Protein AF-A0A1V4S9P1-F1 (afdb_monomer_lite)

Structure (mmCIF, N/CA/C/O backbone):
data_AF-A0A1V4S9P1-F1
#
_entry.id   AF-A0A1V4S9P1-F1
#
loop_
_atom_site.group_PDB
_atom_site.id
_atom_site.type_symbol
_atom_site.label_atom_id
_atom_site.label_alt_id
_atom_site.label_comp_id
_atom_site.label_asym_id
_atom_site.label_entity_id
_atom_site.label_seq_id
_atom_site.pdbx_PDB_ins_code
_atom_site.Cartn_x
_atom_site.Cartn_y
_atom_site.Cartn_z
_atom_site.occupancy
_atom_site.B_iso_or_equiv
_atom_site.auth_seq_id
_atom_site.auth_comp_id
_atom_site.auth_asym_id
_atom_site.auth_atom_id
_atom_site.pdbx_PDB_model_num
ATOM 1 N N . MET A 1 1 ? -19.721 -12.773 24.497 1.00 71.06 1 MET A N 1
ATOM 2 C CA . MET A 1 1 ? -18.311 -12.417 24.206 1.00 71.06 1 MET A CA 1
ATOM 3 C C . MET A 1 1 ? -18.198 -10.904 24.080 1.00 71.06 1 MET A C 1
ATOM 5 O O . MET A 1 1 ? -19.167 -10.293 23.647 1.00 71.06 1 MET A O 1
ATOM 9 N N . LYS A 1 2 ? -17.077 -10.295 24.489 1.00 84.44 2 LYS A N 1
ATOM 10 C CA . LYS A 1 2 ? -16.834 -8.851 24.311 1.00 84.44 2 LYS A CA 1
ATOM 11 C C . LYS A 1 2 ? -15.933 -8.635 23.084 1.00 84.44 2 LYS A C 1
ATOM 13 O O . LYS A 1 2 ? -14.954 -9.374 22.963 1.00 84.44 2 LYS A O 1
ATOM 18 N N . PRO A 1 3 ? -16.246 -7.684 22.184 1.00 87.81 3 PRO A N 1
ATOM 19 C CA . PRO A 1 3 ? -15.383 -7.376 21.048 1.00 87.81 3 PRO A CA 1
ATOM 20 C C . PRO A 1 3 ? -14.034 -6.830 21.530 1.00 87.81 3 PRO A C 1
ATOM 22 O O . PRO A 1 3 ? -13.948 -6.206 22.588 1.00 87.81 3 PRO A O 1
ATOM 25 N N . GLN A 1 4 ? -12.980 -7.086 20.756 1.00 91.00 4 GLN A N 1
ATOM 26 C CA . GLN A 1 4 ? -11.637 -6.585 21.024 1.00 91.00 4 GLN A CA 1
ATOM 27 C C . GLN A 1 4 ? -11.195 -5.633 19.917 1.00 91.00 4 GLN A C 1
ATOM 29 O O . GLN A 1 4 ? -11.321 -5.956 18.740 1.00 91.00 4 GLN A O 1
ATOM 34 N N . GLU A 1 5 ? -10.596 -4.508 20.297 1.00 92.75 5 GLU A N 1
ATOM 35 C CA . GLU A 1 5 ? -10.038 -3.554 19.340 1.00 92.75 5 GLU A CA 1
ATOM 36 C C . GLU A 1 5 ? -8.597 -3.919 18.960 1.00 92.75 5 GLU A C 1
ATOM 38 O O . GLU A 1 5 ? -7.819 -4.429 19.779 1.00 92.75 5 GLU A O 1
ATOM 43 N N . THR A 1 6 ? -8.248 -3.663 17.699 1.00 92.62 6 THR A N 1
ATOM 44 C CA . THR A 1 6 ? -6.900 -3.858 17.141 1.00 92.62 6 THR A CA 1
ATOM 45 C C . THR A 1 6 ? -6.047 -2.592 17.196 1.00 92.62 6 THR A C 1
ATOM 47 O O . THR A 1 6 ? -4.834 -2.672 17.024 1.00 92.62 6 THR A O 1
ATOM 50 N N . GLY A 1 7 ? -6.674 -1.423 17.372 1.00 93.75 7 GLY A N 1
ATOM 51 C CA . GLY A 1 7 ? -6.078 -0.140 16.996 1.00 93.75 7 GLY A CA 1
ATOM 52 C C . GLY A 1 7 ? -5.896 -0.008 15.476 1.00 93.75 7 GLY A C 1
ATOM 53 O O . GLY A 1 7 ? -6.314 -0.876 14.705 1.00 93.75 7 GLY A O 1
ATOM 54 N N . TYR A 1 8 ? -5.268 1.086 15.034 1.00 94.31 8 TYR A N 1
ATOM 55 C CA . TYR A 1 8 ? -4.920 1.290 13.623 1.00 94.31 8 TYR A CA 1
ATOM 56 C C . TYR A 1 8 ? -3.691 0.461 13.225 1.00 94.31 8 TYR A C 1
ATOM 58 O O . TYR A 1 8 ? -2.696 0.436 13.946 1.00 94.31 8 TYR A O 1
ATOM 66 N N . PHE A 1 9 ? -3.730 -0.152 12.041 1.00 93.94 9 PHE A N 1
ATOM 67 C CA . PHE A 1 9 ? -2.636 -0.948 11.472 1.00 93.94 9 PHE A CA 1
ATOM 68 C C . PHE A 1 9 ? -2.460 -0.663 9.969 1.00 93.94 9 PHE A C 1
ATOM 70 O O . PHE A 1 9 ? -3.261 0.054 9.367 1.00 93.94 9 PHE A O 1
ATOM 77 N N . THR A 1 10 ? -1.381 -1.174 9.362 1.00 92.81 10 THR A N 1
ATOM 78 C CA . THR A 1 10 ? -1.022 -0.926 7.950 1.00 92.81 10 THR A CA 1
ATOM 79 C C . THR A 1 10 ? -1.196 -2.179 7.086 1.00 92.81 10 THR A C 1
ATOM 81 O O . THR A 1 10 ? -1.211 -3.295 7.595 1.00 92.81 10 THR A O 1
ATOM 84 N N . ARG A 1 11 ? -1.278 -2.002 5.758 1.00 90.88 11 ARG A N 1
ATOM 85 C CA . ARG A 1 11 ? -1.393 -3.107 4.779 1.00 90.88 11 ARG A CA 1
ATOM 86 C C . ARG A 1 11 ? -0.151 -3.997 4.690 1.00 90.88 11 ARG A C 1
ATOM 88 O O . ARG A 1 11 ? -0.210 -5.056 4.083 1.00 90.88 11 ARG A O 1
ATOM 95 N N . GLN A 1 12 ? 0.984 -3.531 5.210 1.00 89.75 12 GLN A N 1
ATOM 96 C CA . GLN A 1 12 ? 2.268 -4.228 5.099 1.00 89.75 12 GLN A CA 1
ATOM 97 C C . GLN A 1 12 ? 2.509 -5.212 6.250 1.00 89.75 12 GLN A C 1
ATOM 99 O O . GLN A 1 12 ? 3.428 -6.020 6.164 1.00 89.75 12 GLN A O 1
ATOM 104 N N . GLY A 1 13 ? 1.719 -5.130 7.323 1.00 89.00 13 GLY A N 1
ATOM 105 C CA . GLY A 1 13 ? 1.860 -5.973 8.505 1.00 89.00 13 GLY A CA 1
ATOM 106 C C . GLY A 1 13 ? 0.722 -6.983 8.666 1.00 89.00 13 GLY A C 1
ATOM 107 O O . GLY A 1 13 ? -0.268 -6.929 7.934 1.00 89.00 13 GLY A O 1
ATOM 108 N N . PRO A 1 14 ? 0.844 -7.897 9.643 1.00 89.88 14 PRO A N 1
ATOM 109 C CA . PRO A 1 14 ? -0.252 -8.774 10.031 1.00 89.88 14 PRO A CA 1
ATOM 110 C C . PRO A 1 14 ? -1.416 -7.968 10.616 1.00 89.88 14 PRO A C 1
ATOM 112 O O . PRO A 1 14 ? -1.224 -6.894 11.195 1.00 89.88 14 PRO A O 1
ATOM 115 N N . VAL A 1 15 ? -2.624 -8.526 10.536 1.00 90.75 15 VAL A N 1
ATOM 116 C CA . VAL A 1 15 ? -3.768 -7.995 11.279 1.00 90.75 15 VAL A CA 1
ATOM 117 C C . VAL A 1 15 ? -3.539 -8.285 12.767 1.00 90.75 15 VAL A C 1
ATOM 119 O O . VAL A 1 15 ? -3.355 -9.454 13.128 1.00 90.75 15 VAL A O 1
ATOM 122 N N . PRO A 1 16 ? -3.527 -7.267 13.651 1.00 91.12 16 PRO A N 1
ATOM 123 C CA . PRO A 1 16 ? -3.271 -7.479 15.072 1.00 91.12 16 PRO A CA 1
ATOM 124 C C . PRO A 1 16 ? -4.211 -8.533 15.665 1.00 91.12 16 PRO A C 1
ATOM 126 O O . PRO A 1 16 ? -5.406 -8.523 15.381 1.00 91.12 16 PRO A O 1
ATOM 129 N N . LYS A 1 17 ? -3.669 -9.429 16.501 1.00 87.06 17 LYS A N 1
ATOM 130 C CA . LYS A 1 17 ? -4.377 -10.540 17.177 1.00 87.06 17 LYS A CA 1
ATOM 131 C C . LYS A 1 17 ? -4.892 -11.670 16.274 1.00 87.06 17 LYS A C 1
ATOM 133 O O . LYS A 1 17 ? -5.246 -12.713 16.809 1.00 87.06 17 LYS A O 1
ATOM 138 N N . ILE A 1 18 ? -4.920 -11.487 14.953 1.00 88.81 18 ILE A N 1
ATOM 139 C CA . ILE A 1 18 ? -5.384 -12.509 14.002 1.00 88.81 18 ILE A CA 1
ATOM 140 C C . ILE A 1 18 ? -4.197 -13.131 13.263 1.00 88.81 18 ILE A C 1
ATOM 142 O O . ILE A 1 18 ? -4.100 -14.349 13.190 1.00 88.81 18 ILE A O 1
ATOM 146 N N . GLY A 1 19 ? -3.260 -12.318 12.768 1.00 87.50 19 GLY A N 1
ATOM 147 C CA . GLY A 1 19 ? -2.067 -12.784 12.060 1.00 87.50 19 GLY A CA 1
ATOM 148 C C . GLY A 1 19 ? -2.009 -12.339 10.599 1.00 87.50 19 GLY A C 1
ATOM 149 O O . GLY A 1 19 ? -2.661 -11.372 10.196 1.00 87.50 19 GLY A O 1
ATOM 150 N N . TYR A 1 20 ? -1.162 -13.011 9.818 1.00 86.44 20 TYR A N 1
ATOM 151 C CA . TYR A 1 20 ? -0.913 -12.678 8.418 1.00 86.44 20 TYR A CA 1
ATOM 152 C C . TYR A 1 20 ? -1.699 -13.610 7.494 1.00 86.44 20 TYR A C 1
ATOM 154 O O . TYR A 1 20 ? -1.412 -14.800 7.420 1.00 86.44 20 TYR A O 1
ATOM 162 N N . ASP A 1 21 ? -2.668 -13.050 6.781 1.00 86.75 21 ASP A N 1
ATOM 163 C CA . ASP A 1 21 ? -3.365 -13.706 5.679 1.00 86.75 21 ASP A CA 1
ATOM 164 C C . ASP A 1 21 ? -3.682 -12.642 4.623 1.00 86.75 21 ASP A C 1
ATOM 166 O O . ASP A 1 21 ? -4.240 -11.589 4.941 1.00 86.75 21 ASP A O 1
ATOM 170 N N . GLN A 1 22 ? -3.280 -12.875 3.373 1.00 86.56 22 GLN A N 1
ATOM 171 C CA . GLN A 1 22 ? -3.399 -11.857 2.328 1.00 86.56 22 GLN A CA 1
ATOM 172 C C . GLN A 1 22 ? -4.869 -11.533 2.020 1.00 86.56 22 GLN A C 1
ATOM 174 O O . GLN A 1 22 ? -5.233 -10.361 1.922 1.00 86.56 22 GLN A O 1
ATOM 179 N N . GLY A 1 23 ? -5.731 -12.551 1.932 1.00 88.50 23 GLY A N 1
ATOM 180 C CA . GLY A 1 23 ? -7.155 -12.367 1.641 1.00 88.50 23 GLY A CA 1
ATOM 181 C C . GLY A 1 23 ? -7.915 -11.677 2.778 1.00 88.50 23 GLY A C 1
ATOM 182 O O . GLY A 1 23 ? -8.924 -10.999 2.546 1.00 88.50 23 GLY A O 1
ATOM 183 N N . LEU A 1 24 ? -7.441 -11.832 4.009 1.00 89.50 24 LEU A N 1
ATOM 184 C CA . LEU A 1 24 ? -7.895 -11.117 5.187 1.00 89.50 24 LEU A CA 1
ATOM 185 C C . LEU A 1 24 ? -7.455 -9.658 5.133 1.00 89.50 24 LEU A C 1
ATOM 187 O O . LEU A 1 24 ? -8.317 -8.786 5.210 1.00 89.50 24 LEU A O 1
ATOM 191 N N . ILE A 1 25 ? -6.152 -9.395 4.966 1.00 91.56 25 ILE A N 1
ATOM 192 C CA . ILE A 1 25 ? -5.591 -8.036 4.885 1.00 91.56 25 ILE A CA 1
ATOM 193 C C . ILE A 1 25 ? -6.318 -7.241 3.798 1.00 91.56 25 ILE A C 1
ATOM 195 O O . ILE A 1 25 ? -6.782 -6.129 4.045 1.00 91.56 25 ILE A O 1
ATOM 199 N N . GLU A 1 26 ? -6.476 -7.815 2.608 1.00 90.62 26 G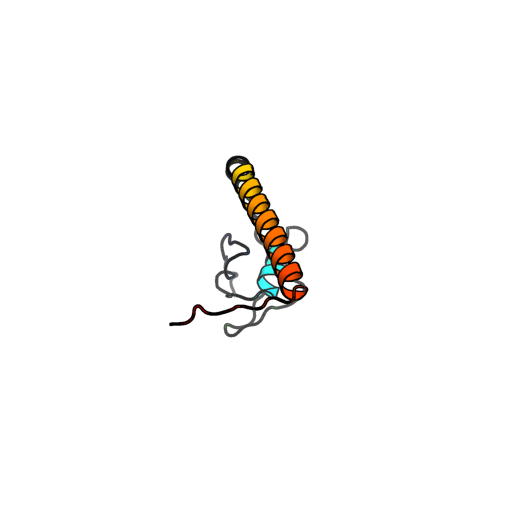LU A N 1
ATOM 200 C CA . GLU A 1 26 ? -7.202 -7.167 1.520 1.00 90.62 26 GLU A CA 1
ATOM 201 C C . GLU A 1 26 ? -8.635 -6.834 1.931 1.00 90.62 26 GLU A C 1
ATOM 203 O O . GLU A 1 26 ? -9.077 -5.699 1.761 1.00 90.62 26 GLU A O 1
ATOM 208 N N . THR A 1 27 ? -9.354 -7.780 2.528 1.00 91.88 27 THR A N 1
ATOM 209 C CA . THR A 1 27 ? -10.766 -7.581 2.865 1.00 91.88 27 THR A CA 1
ATOM 210 C C . THR A 1 27 ? -10.966 -6.567 3.979 1.00 91.88 27 THR A C 1
ATOM 212 O O . THR A 1 27 ? -11.814 -5.690 3.830 1.00 91.88 27 THR A O 1
ATOM 215 N N . VAL A 1 28 ? -10.167 -6.601 5.051 1.00 92.94 28 VAL A N 1
ATOM 216 C CA . VAL A 1 28 ? -10.282 -5.611 6.137 1.00 92.94 28 VAL A CA 1
ATOM 217 C C . VAL A 1 28 ? -9.992 -4.194 5.645 1.00 92.94 28 VAL A C 1
ATOM 219 O O . VAL A 1 28 ? -10.646 -3.252 6.085 1.00 92.94 28 VAL A O 1
ATOM 222 N N . PHE A 1 29 ? -9.082 -4.034 4.677 1.00 92.75 29 PHE A N 1
ATOM 223 C CA . PHE A 1 29 ? -8.794 -2.740 4.053 1.00 92.75 29 PHE A CA 1
ATOM 224 C C . PHE A 1 29 ? -9.814 -2.301 2.991 1.00 92.75 29 PHE A C 1
ATOM 226 O O . PHE A 1 29 ? -9.744 -1.152 2.548 1.00 92.75 29 PHE A O 1
ATOM 233 N N . HIS A 1 30 ? -10.745 -3.173 2.593 1.00 93.06 30 HIS A N 1
ATOM 234 C CA . HIS A 1 30 ? -11.917 -2.816 1.785 1.00 93.06 30 HIS A CA 1
ATOM 235 C C . HIS A 1 30 ? -13.133 -2.427 2.635 1.00 93.06 30 HIS A C 1
ATOM 237 O O . HIS A 1 30 ? -14.074 -1.837 2.096 1.00 93.06 30 HIS A O 1
ATOM 243 N N . LEU A 1 31 ? -13.129 -2.734 3.938 1.00 94.88 31 LEU A N 1
ATOM 244 C CA . LEU A 1 31 ? -14.196 -2.315 4.840 1.00 94.88 31 LEU A CA 1
ATOM 245 C C . LEU A 1 31 ? -14.194 -0.795 5.031 1.00 94.88 31 LEU A C 1
ATOM 247 O O . LEU A 1 31 ? -13.158 -0.128 4.984 1.00 94.88 31 LEU A O 1
ATOM 251 N N . ARG A 1 32 ? -15.388 -0.248 5.239 1.00 95.12 32 ARG A N 1
ATOM 252 C CA . ARG A 1 32 ? -15.649 1.193 5.322 1.00 95.12 32 ARG A CA 1
ATOM 253 C C . ARG A 1 32 ? -17.001 1.446 5.981 1.00 95.12 32 ARG A C 1
ATOM 255 O O . ARG A 1 32 ? -17.742 0.511 6.261 1.00 95.12 32 ARG A O 1
ATOM 262 N N . LYS A 1 33 ? -17.348 2.713 6.209 1.00 94.50 33 LYS A N 1
ATOM 263 C CA . LYS A 1 33 ? -18.579 3.104 6.918 1.00 94.50 33 LYS A CA 1
ATOM 264 C C . LYS A 1 33 ? -19.866 2.500 6.322 1.00 94.50 33 LYS A C 1
ATOM 266 O O . LYS A 1 33 ? -20.780 2.189 7.073 1.00 94.50 33 LYS A O 1
ATOM 271 N N . ASP A 1 34 ? -19.934 2.325 5.004 1.00 95.44 34 ASP A N 1
ATOM 272 C CA . ASP A 1 34 ? -21.058 1.711 4.274 1.00 95.44 34 ASP A CA 1
ATOM 273 C C . ASP A 1 34 ? -20.937 0.183 4.107 1.00 95.44 34 ASP A C 1
ATOM 275 O O . ASP A 1 34 ? -21.893 -0.466 3.694 1.00 95.44 34 ASP A O 1
ATOM 279 N N . LYS A 1 35 ? -19.789 -0.411 4.458 1.00 95.06 35 LYS A N 1
ATOM 280 C CA . LYS A 1 35 ? -19.554 -1.863 4.464 1.00 95.06 35 LYS A CA 1
ATOM 281 C C . LYS A 1 35 ? -18.700 -2.242 5.672 1.00 95.06 35 LYS A C 1
ATOM 283 O O . LYS A 1 35 ? -17.480 -2.383 5.573 1.00 95.06 35 LYS A O 1
ATOM 288 N N . VAL A 1 36 ? -19.354 -2.345 6.828 1.00 95.50 36 VAL A N 1
ATOM 289 C CA . VAL A 1 36 ? -18.674 -2.509 8.123 1.00 95.50 36 VAL A CA 1
ATOM 290 C C . VAL A 1 36 ? -18.310 -3.955 8.459 1.00 95.50 36 VAL A C 1
ATOM 292 O O . VAL A 1 36 ? -17.452 -4.162 9.310 1.00 95.50 36 VAL A O 1
ATOM 295 N N . TYR A 1 37 ? -18.914 -4.938 7.789 1.00 95.00 37 TYR A N 1
ATOM 296 C CA . TYR A 1 37 ? -18.613 -6.362 7.955 1.00 95.00 37 TYR A CA 1
ATOM 297 C C . TYR A 1 37 ? -18.130 -6.973 6.631 1.00 95.00 37 TYR A C 1
ATOM 299 O O . TYR A 1 37 ? -18.585 -6.548 5.563 1.00 95.00 37 TYR A O 1
ATOM 307 N N . PRO A 1 38 ? -17.217 -7.956 6.675 1.00 92.75 38 PRO A N 1
ATOM 308 C CA . PRO A 1 38 ? -16.858 -8.755 5.512 1.00 92.75 38 PRO A CA 1
ATOM 309 C C . PRO A 1 38 ? -17.987 -9.729 5.144 1.00 92.75 38 PRO A C 1
ATOM 311 O O . PRO A 1 38 ? -18.751 -10.157 6.004 1.00 92.75 38 PRO A O 1
ATOM 314 N N . ASP A 1 39 ? -18.044 -10.138 3.874 1.00 90.31 39 ASP A N 1
ATOM 315 C CA . ASP A 1 39 ? -19.071 -11.074 3.376 1.00 90.31 39 ASP A CA 1
ATOM 316 C C . ASP A 1 39 ? -18.802 -12.535 3.789 1.00 90.31 39 ASP A C 1
ATOM 318 O O . ASP A 1 39 ? -19.608 -13.425 3.529 1.00 90.31 39 ASP A O 1
ATOM 322 N N . ARG A 1 40 ? -17.644 -12.795 4.409 1.00 88.50 40 ARG A N 1
ATOM 323 C CA . ARG A 1 40 ? -17.202 -14.121 4.845 1.00 88.50 40 ARG A CA 1
ATOM 324 C C . ARG A 1 40 ? -16.573 -14.074 6.231 1.00 88.50 40 ARG A C 1
ATOM 326 O O . ARG A 1 40 ? -15.993 -13.062 6.627 1.00 88.50 40 ARG A O 1
ATOM 333 N N . VAL A 1 41 ? -16.648 -15.204 6.928 1.00 88.00 41 VAL A N 1
ATOM 334 C CA . VAL A 1 41 ? -15.893 -15.460 8.159 1.00 88.00 41 VAL A CA 1
ATOM 335 C C . VAL A 1 41 ? -14.454 -15.817 7.796 1.00 88.00 41 VAL A C 1
ATOM 337 O O . VAL A 1 41 ? -14.201 -16.432 6.760 1.00 88.00 41 VAL A O 1
ATOM 340 N N . TYR A 1 42 ? -13.515 -15.403 8.642 1.00 87.25 42 TYR A N 1
ATOM 341 C CA . TYR A 1 42 ? -12.105 -15.747 8.506 1.00 87.25 42 TYR A CA 1
ATOM 342 C C . TYR A 1 42 ? -11.706 -16.753 9.564 1.00 87.25 42 TYR A C 1
ATOM 344 O O . TYR A 1 42 ? -12.037 -16.573 10.732 1.00 87.25 42 TYR A O 1
ATOM 352 N N . GLU A 1 43 ? -10.956 -17.770 9.163 1.00 87.62 43 GLU A N 1
ATOM 353 C CA . GLU A 1 43 ? -10.485 -18.820 10.056 1.00 87.62 43 GLU A CA 1
ATOM 354 C C . GLU A 1 43 ? -8.987 -19.022 9.876 1.00 87.62 43 GLU A C 1
ATOM 356 O O . GLU A 1 43 ? -8.464 -18.970 8.762 1.00 87.62 43 GLU A O 1
ATOM 361 N N . ASN A 1 44 ? -8.287 -19.240 10.983 1.00 84.06 44 ASN A N 1
ATOM 362 C CA . ASN A 1 44 ? -6.901 -19.683 10.977 1.00 84.06 44 ASN A CA 1
ATOM 363 C C . ASN A 1 44 ? -6.627 -20.584 12.194 1.00 84.06 44 ASN A C 1
ATOM 365 O O . ASN A 1 44 ? -7.548 -20.975 12.908 1.00 84.06 44 ASN A O 1
ATOM 369 N N . GLN A 1 45 ? -5.357 -20.910 12.451 1.00 84.12 45 GLN A N 1
ATOM 370 C CA . GLN A 1 45 ? -4.957 -21.778 13.569 1.00 84.12 45 GLN A CA 1
ATOM 371 C C . GLN A 1 45 ? -5.399 -21.269 14.956 1.00 84.12 45 GLN A C 1
ATOM 373 O O . GLN A 1 45 ? -5.490 -22.058 15.890 1.00 84.12 45 GLN A O 1
ATOM 378 N N . ALA A 1 46 ? -5.679 -19.971 15.102 1.00 80.44 46 ALA A N 1
ATOM 379 C CA . ALA A 1 46 ? -6.165 -19.360 16.336 1.00 80.44 46 ALA A CA 1
ATOM 380 C C . ALA A 1 46 ? -7.705 -19.352 16.458 1.00 80.44 46 ALA A C 1
ATOM 382 O O . ALA A 1 46 ? -8.223 -18.962 17.504 1.00 80.44 46 ALA A O 1
ATOM 383 N N . GLY A 1 47 ? -8.434 -19.797 15.428 1.00 86.88 47 GLY A N 1
ATOM 384 C CA . GLY A 1 47 ? -9.890 -19.951 15.436 1.00 86.88 47 GLY A CA 1
ATOM 385 C C . GLY A 1 47 ? -10.606 -19.144 14.352 1.00 86.88 47 GLY A C 1
ATOM 386 O O . GLY A 1 47 ? -10.005 -18.728 13.362 1.00 86.88 47 GLY A O 1
ATOM 387 N N . ALA A 1 48 ? -11.911 -18.945 14.547 1.00 89.38 48 ALA A N 1
ATOM 388 C CA . ALA A 1 48 ? -12.776 -18.173 13.659 1.00 89.38 48 ALA A CA 1
ATOM 389 C C . ALA A 1 48 ?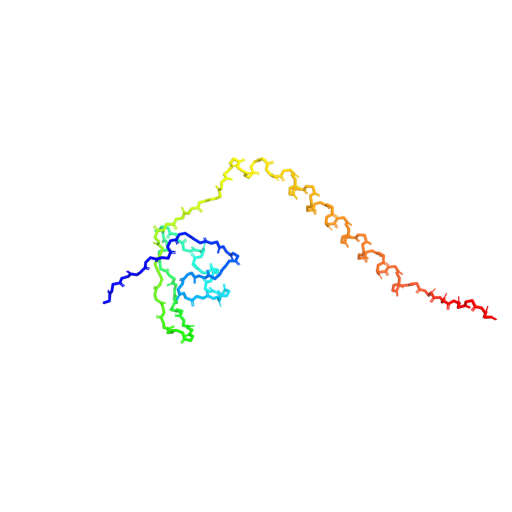 -12.955 -16.730 14.157 1.00 89.38 48 ALA A C 1
ATOM 391 O O . ALA A 1 48 ? -13.141 -16.485 15.351 1.00 89.38 48 ALA A O 1
ATOM 392 N N . PHE A 1 49 ? -12.947 -15.772 13.231 1.00 88.56 49 PHE A N 1
ATOM 393 C CA . PHE A 1 49 ? -12.973 -14.341 13.514 1.00 88.56 49 PHE A CA 1
ATOM 394 C C . PHE A 1 49 ? -14.099 -13.639 12.751 1.00 88.56 49 PHE A C 1
ATOM 396 O O . PHE A 1 49 ? -14.195 -13.720 11.524 1.00 88.56 49 PHE A O 1
ATOM 403 N N . LEU A 1 50 ? -14.905 -12.872 13.490 1.00 89.44 50 LEU A N 1
ATOM 404 C CA . LEU A 1 50 ? -15.806 -11.860 12.943 1.00 89.44 50 LEU A CA 1
ATOM 405 C C . LEU A 1 50 ? -15.137 -10.491 13.083 1.00 89.44 50 LEU A C 1
ATOM 407 O O . LEU A 1 50 ? -14.718 -10.112 14.177 1.00 89.44 50 LEU A O 1
ATOM 411 N N . ILE A 1 51 ? -15.051 -9.742 11.987 1.00 92.12 51 ILE A N 1
ATOM 412 C CA . ILE A 1 51 ? -14.339 -8.463 11.947 1.00 92.12 51 ILE A CA 1
ATOM 413 C C . ILE A 1 51 ? -15.332 -7.353 11.651 1.00 92.12 51 ILE A C 1
ATOM 415 O O . ILE A 1 51 ? -16.158 -7.481 10.750 1.00 92.12 51 ILE A O 1
ATOM 419 N N . ARG A 1 52 ? -15.234 -6.260 12.405 1.00 93.56 52 ARG A N 1
ATOM 420 C CA . ARG A 1 52 ? -16.028 -5.052 12.205 1.00 93.56 52 ARG A CA 1
ATOM 421 C C . ARG A 1 52 ? -15.100 -3.876 11.939 1.00 93.56 52 ARG A C 1
ATOM 423 O O . ARG A 1 52 ? -14.070 -3.729 12.592 1.00 93.56 52 ARG A O 1
ATOM 430 N N . TRP A 1 53 ? -15.466 -3.041 10.980 1.00 95.94 53 TRP A N 1
ATOM 431 C CA . TRP A 1 53 ? -14.797 -1.773 10.742 1.00 95.94 53 TRP A CA 1
ATOM 432 C C . TRP A 1 53 ? -15.124 -0.777 11.855 1.00 95.94 53 TRP A C 1
ATOM 434 O O . TRP A 1 53 ? -16.289 -0.444 12.059 1.00 95.94 53 TRP A O 1
ATOM 444 N N . GLU A 1 54 ? -14.093 -0.284 12.539 1.00 95.06 54 GLU A N 1
ATOM 445 C CA . GLU A 1 54 ? -14.226 0.770 13.557 1.00 95.06 54 GLU A CA 1
ATOM 446 C C . GLU A 1 54 ? -13.843 2.154 13.022 1.00 95.06 54 GLU A C 1
ATOM 448 O O . GLU A 1 54 ? -14.379 3.171 13.454 1.00 95.06 54 GLU A O 1
ATOM 453 N N . GLY A 1 55 ? -12.901 2.220 12.080 1.00 95.12 55 GLY A N 1
ATOM 454 C CA . GLY A 1 55 ? -12.393 3.497 11.607 1.00 95.12 55 GLY A CA 1
ATOM 455 C C . GLY A 1 55 ? -11.303 3.376 10.555 1.00 95.12 55 GLY A C 1
ATOM 456 O O . GLY A 1 55 ? -10.747 2.310 10.296 1.00 95.12 55 GLY A O 1
ATOM 457 N N . TYR A 1 56 ? -10.978 4.518 9.956 1.00 94.31 56 TYR A N 1
ATOM 458 C CA . TYR A 1 56 ? -9.920 4.650 8.965 1.00 94.31 56 TYR A CA 1
ATOM 459 C C . TYR A 1 56 ? -9.009 5.818 9.330 1.00 94.31 56 TYR A C 1
ATOM 461 O O . TYR A 1 56 ? -9.474 6.937 9.543 1.00 94.31 56 TYR A O 1
ATOM 469 N N . LYS A 1 57 ? -7.700 5.559 9.345 1.00 94.69 57 LYS A N 1
ATOM 470 C CA . LYS A 1 57 ? -6.674 6.592 9.453 1.00 94.69 57 LYS A CA 1
ATOM 471 C C . LYS A 1 57 ? -5.941 6.692 8.123 1.00 94.69 57 LYS A C 1
ATOM 473 O O . LYS A 1 57 ? -5.262 5.755 7.709 1.00 94.69 57 LYS A O 1
ATOM 478 N N . GLY A 1 58 ? -6.111 7.830 7.457 1.00 92.62 58 GLY A N 1
ATOM 479 C CA . GLY A 1 58 ? -5.427 8.123 6.205 1.00 92.62 58 GLY A CA 1
ATOM 480 C C . GLY A 1 58 ? -3.925 8.335 6.377 1.00 92.62 58 GLY A C 1
ATOM 481 O O . GLY A 1 58 ? -3.389 8.355 7.486 1.00 92.62 58 GLY A O 1
ATOM 482 N N . ILE A 1 59 ? -3.251 8.517 5.246 1.00 92.44 59 ILE A N 1
ATOM 483 C CA . ILE A 1 59 ? -1.840 8.904 5.223 1.00 92.44 59 ILE A CA 1
ATOM 484 C C . ILE A 1 59 ? -1.645 10.312 5.797 1.00 92.44 59 ILE A C 1
ATOM 486 O O . ILE A 1 59 ? -2.533 11.162 5.714 1.00 92.44 59 ILE A O 1
ATOM 490 N N . ASP A 1 60 ? -0.444 10.576 6.303 1.00 94.81 60 ASP A N 1
ATOM 491 C CA . ASP A 1 60 ? 0.006 11.934 6.594 1.00 94.81 60 ASP A CA 1
ATOM 492 C C . ASP A 1 60 ? 0.261 12.675 5.270 1.00 94.81 60 ASP A C 1
ATOM 494 O O . ASP A 1 60 ? 1.231 12.401 4.557 1.00 94.81 60 ASP A O 1
ATOM 498 N N . GLN A 1 61 ? -0.648 13.589 4.925 1.00 95.62 61 GLN A N 1
ATOM 499 C CA . GLN A 1 61 ? -0.605 14.354 3.676 1.00 95.62 61 GLN A CA 1
ATOM 500 C C . GLN A 1 61 ? 0.609 15.287 3.601 1.00 95.62 61 GLN A C 1
ATOM 502 O O . GLN A 1 61 ? 1.176 15.464 2.524 1.00 95.62 61 GLN A O 1
ATOM 507 N N . GLU A 1 62 ? 1.039 15.863 4.723 1.00 96.88 62 GLU A N 1
ATOM 508 C CA . GLU A 1 62 ? 2.174 16.787 4.757 1.00 96.88 62 GLU A CA 1
ATOM 509 C C . GLU A 1 62 ? 3.493 16.034 4.601 1.00 96.88 62 GLU A C 1
ATOM 511 O O . GLU A 1 62 ? 4.347 16.423 3.797 1.00 96.88 62 GLU A O 1
ATOM 516 N N . LYS A 1 63 ? 3.636 14.894 5.285 1.00 95.75 63 LYS A N 1
ATOM 517 C CA . LYS A 1 63 ? 4.763 13.985 5.057 1.00 95.75 63 LYS A CA 1
ATOM 518 C C . LYS A 1 63 ? 4.780 13.473 3.616 1.00 95.75 63 LYS A C 1
ATOM 520 O O . LYS A 1 63 ? 5.833 13.479 2.980 1.00 95.75 63 LYS A O 1
ATOM 525 N N . PHE A 1 64 ? 3.621 13.092 3.074 1.00 95.19 64 PHE A N 1
ATOM 526 C CA . PHE A 1 64 ? 3.512 12.645 1.687 1.00 95.19 64 PHE A CA 1
ATOM 527 C C . PHE A 1 64 ? 3.991 13.718 0.705 1.00 95.19 64 PHE A C 1
ATOM 529 O O . PHE A 1 64 ? 4.831 13.418 -0.138 1.00 95.19 64 PHE A O 1
ATOM 536 N N . LYS A 1 65 ? 3.533 14.971 0.832 1.00 96.94 65 LYS A N 1
ATOM 537 C CA . LYS A 1 65 ? 3.981 16.081 -0.029 1.00 96.94 65 LYS A CA 1
ATOM 538 C C . LYS A 1 65 ? 5.497 16.279 0.030 1.00 96.94 65 LYS A C 1
ATOM 540 O O . LYS A 1 65 ? 6.120 16.415 -1.020 1.00 96.94 65 LYS A O 1
A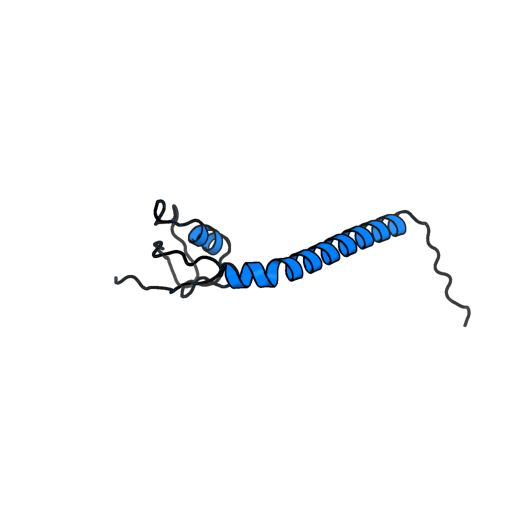TOM 545 N N . LYS A 1 66 ? 6.086 16.244 1.232 1.00 97.19 66 LYS A N 1
ATOM 546 C CA . LYS A 1 66 ? 7.537 16.401 1.443 1.00 97.19 66 LYS A CA 1
ATOM 547 C C . LYS A 1 66 ? 8.354 15.287 0.786 1.00 97.19 66 LYS A C 1
ATOM 549 O O . LYS A 1 66 ? 9.419 15.548 0.234 1.00 97.19 66 LYS A O 1
ATOM 554 N N . GLU A 1 67 ? 7.871 14.048 0.833 1.00 96.94 67 GLU A N 1
ATOM 555 C CA . GLU A 1 67 ? 8.622 12.885 0.343 1.00 96.94 67 GLU A CA 1
ATOM 556 C C . GLU A 1 67 ? 8.278 12.484 -1.105 1.00 96.94 67 GLU A C 1
ATOM 558 O O . GLU A 1 67 ? 9.018 11.714 -1.725 1.00 96.94 67 GLU A O 1
ATOM 563 N N . LYS A 1 68 ? 7.184 13.013 -1.674 1.00 96.38 68 LYS A N 1
ATOM 564 C CA . LYS A 1 68 ? 6.642 12.634 -2.990 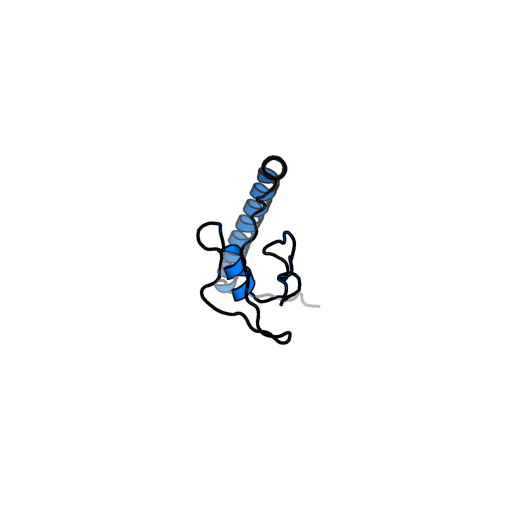1.00 96.38 68 LYS A CA 1
ATOM 565 C C . LYS A 1 68 ? 7.690 12.652 -4.098 1.00 96.38 68 LYS A C 1
ATOM 567 O O . LYS A 1 68 ? 7.832 11.661 -4.814 1.00 96.38 68 LYS A O 1
ATOM 572 N N . GLU A 1 69 ? 8.438 13.746 -4.232 1.00 97.50 69 GLU A N 1
ATOM 573 C CA . GLU A 1 69 ? 9.426 13.884 -5.309 1.00 97.50 69 GLU A CA 1
ATOM 574 C C . GLU A 1 69 ? 10.594 12.908 -5.142 1.00 97.50 69 GLU A C 1
ATOM 576 O O . GLU A 1 69 ? 10.999 12.252 -6.102 1.00 97.50 69 GLU A O 1
ATOM 581 N N . LYS A 1 70 ? 11.069 12.693 -3.910 1.00 97.50 70 LYS A N 1
ATOM 582 C CA . LYS A 1 70 ? 12.103 11.689 -3.621 1.00 97.50 70 LYS A CA 1
ATOM 583 C C . LYS A 1 70 ? 11.664 10.293 -4.074 1.00 97.50 70 LYS A C 1
ATOM 585 O O . LYS A 1 70 ? 12.435 9.588 -4.737 1.00 97.50 70 LYS A O 1
ATOM 590 N N . TYR A 1 71 ? 10.434 9.888 -3.750 1.00 95.94 71 TYR A N 1
ATOM 591 C CA . TYR A 1 71 ? 9.898 8.597 -4.191 1.00 95.94 71 TYR A CA 1
ATOM 592 C C . TYR A 1 71 ? 9.702 8.546 -5.706 1.00 95.94 71 TYR A C 1
ATOM 594 O O . TYR A 1 71 ? 10.078 7.550 -6.325 1.00 95.94 71 TYR A O 1
ATOM 602 N N . ARG A 1 72 ? 9.201 9.624 -6.323 1.00 97.56 72 ARG A N 1
ATOM 603 C CA . ARG A 1 72 ? 9.048 9.736 -7.781 1.00 97.56 72 ARG A CA 1
ATOM 604 C C . ARG A 1 72 ? 10.374 9.494 -8.501 1.00 97.56 72 ARG A C 1
ATOM 606 O O . ARG A 1 72 ? 10.430 8.639 -9.384 1.00 97.56 72 ARG A O 1
ATOM 613 N N . PHE A 1 73 ? 11.445 10.180 -8.102 1.00 98.00 73 PHE A N 1
ATOM 614 C CA . PHE A 1 73 ? 12.772 9.994 -8.697 1.00 98.00 73 PHE A CA 1
ATOM 615 C C . PHE A 1 73 ? 13.323 8.585 -8.471 1.00 98.00 73 PHE A C 1
ATOM 617 O O . PHE A 1 73 ? 13.931 8.004 -9.369 1.00 98.00 73 PHE A O 1
ATOM 624 N N . SER A 1 74 ? 13.090 8.009 -7.293 1.00 97.44 74 SER A N 1
ATOM 625 C CA . SER A 1 74 ? 13.549 6.653 -6.974 1.00 97.44 74 SER A CA 1
ATOM 626 C C . SER A 1 74 ? 12.843 5.599 -7.835 1.00 97.44 74 SER A C 1
ATOM 628 O O . SER A 1 74 ? 13.501 4.717 -8.386 1.00 97.44 74 SER A O 1
ATOM 630 N N . LEU A 1 75 ? 11.528 5.735 -8.031 1.00 97.94 75 LEU A N 1
ATOM 631 C CA . LEU A 1 75 ? 10.737 4.871 -8.911 1.00 97.94 75 LEU A CA 1
ATOM 632 C C . LEU A 1 75 ? 11.101 5.054 -10.388 1.00 97.94 75 LEU A C 1
ATOM 634 O O . LEU A 1 75 ? 11.166 4.070 -11.123 1.00 97.94 75 LEU A O 1
ATOM 638 N N . LEU A 1 76 ? 11.369 6.288 -10.829 1.00 98.31 76 LEU A N 1
ATOM 639 C CA . LEU A 1 76 ? 11.815 6.563 -12.195 1.00 98.31 76 LEU A CA 1
ATOM 640 C C . LEU A 1 76 ? 13.139 5.851 -12.498 1.00 98.31 76 LEU A C 1
ATOM 642 O O . LEU A 1 76 ? 13.227 5.127 -13.488 1.00 98.31 76 LEU A O 1
ATOM 646 N N . ARG A 1 77 ? 14.136 5.997 -11.616 1.00 97.94 77 ARG A N 1
ATOM 647 C CA . ARG A 1 77 ? 15.434 5.320 -11.761 1.00 97.94 77 ARG A CA 1
ATOM 648 C C . ARG A 1 77 ? 15.291 3.803 -11.764 1.00 97.94 77 ARG A C 1
ATOM 650 O O . ARG A 1 77 ? 15.933 3.134 -12.5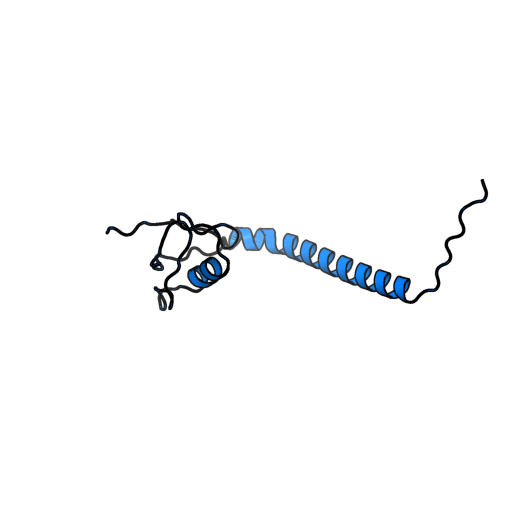69 1.00 97.94 77 ARG A O 1
ATOM 657 N N . LEU A 1 78 ? 14.432 3.259 -10.896 1.00 98.12 78 LEU A N 1
ATOM 658 C CA . LEU A 1 78 ? 14.155 1.824 -10.869 1.00 98.12 78 LEU A CA 1
ATOM 659 C C . LEU A 1 78 ? 13.613 1.344 -12.221 1.00 98.12 78 LEU A C 1
ATOM 661 O O . LEU A 1 78 ? 14.153 0.394 -12.779 1.00 98.12 78 LEU A O 1
ATOM 665 N N . LYS A 1 79 ? 12.610 2.035 -12.779 1.00 98.06 79 LYS A N 1
ATOM 666 C CA . LYS A 1 79 ? 12.028 1.697 -14.087 1.00 98.06 79 LYS A CA 1
ATOM 667 C C . LYS A 1 79 ? 13.048 1.780 -15.222 1.00 98.06 79 LYS A C 1
ATOM 669 O O . LYS A 1 79 ? 13.110 0.861 -16.031 1.00 98.06 79 LYS A O 1
ATOM 674 N N . GLN A 1 80 ? 13.852 2.844 -15.266 1.00 98.06 80 GLN A N 1
ATOM 675 C CA . GLN A 1 80 ? 14.906 3.011 -16.273 1.00 98.06 80 GLN A CA 1
ATOM 676 C C . GLN A 1 80 ? 15.925 1.870 -16.212 1.00 98.06 80 GLN A C 1
ATOM 678 O O . GLN A 1 80 ? 16.221 1.259 -17.237 1.00 98.06 80 GLN A O 1
ATOM 683 N N . ARG A 1 81 ? 16.402 1.528 -15.008 1.00 98.19 81 ARG A N 1
ATOM 684 C CA . ARG A 1 81 ? 17.328 0.408 -14.804 1.00 98.19 81 ARG A CA 1
ATOM 685 C C . ARG A 1 81 ? 16.716 -0.919 -15.248 1.00 98.19 81 ARG A C 1
ATOM 687 O O . ARG A 1 81 ? 17.375 -1.672 -15.953 1.00 98.19 81 ARG A O 1
ATOM 694 N N . THR A 1 82 ? 15.471 -1.201 -14.864 1.00 98.31 82 THR A N 1
ATOM 695 C CA . THR A 1 82 ? 14.775 -2.432 -15.266 1.00 98.31 82 THR A CA 1
ATOM 696 C C . THR A 1 82 ? 14.612 -2.515 -16.783 1.00 98.31 82 THR A C 1
ATOM 698 O O . THR A 1 82 ? 14.893 -3.556 -17.363 1.00 98.31 82 THR A O 1
ATOM 701 N N . ALA A 1 83 ? 14.215 -1.423 -17.442 1.00 98.25 83 ALA A N 1
ATOM 702 C CA . ALA A 1 83 ? 14.071 -1.393 -18.896 1.00 98.25 83 ALA A CA 1
ATOM 703 C C . ALA A 1 83 ? 15.411 -1.627 -19.612 1.00 98.25 83 ALA A C 1
ATOM 705 O O . ALA A 1 83 ? 15.480 -2.439 -20.532 1.00 98.25 83 ALA A O 1
ATOM 706 N N . PHE A 1 84 ? 16.476 -0.962 -19.158 1.00 98.00 84 PHE A N 1
ATOM 707 C CA . PHE A 1 84 ? 17.816 -1.126 -19.716 1.00 98.00 84 PHE A CA 1
ATOM 708 C C . PHE A 1 84 ? 18.354 -2.548 -19.524 1.00 98.00 84 PHE A C 1
ATOM 710 O O . PHE A 1 84 ? 18.867 -3.137 -20.472 1.00 98.00 84 PHE A O 1
ATOM 717 N N . GLN A 1 85 ? 18.181 -3.127 -18.331 1.00 97.75 85 GLN A N 1
ATOM 718 C CA . GLN A 1 85 ? 18.600 -4.500 -18.053 1.00 97.75 85 GLN A CA 1
ATOM 719 C C . GLN A 1 85 ? 17.856 -5.500 -18.943 1.00 97.75 85 GLN A C 1
ATOM 721 O O . GLN A 1 85 ? 18.489 -6.325 -19.592 1.00 97.75 85 GLN A O 1
ATOM 726 N N . ASN A 1 86 ? 16.531 -5.370 -19.049 1.00 97.69 86 ASN A N 1
ATOM 727 C CA . ASN A 1 86 ? 15.723 -6.233 -19.910 1.00 97.69 86 ASN A CA 1
ATOM 728 C C . ASN A 1 86 ? 16.151 -6.130 -21.383 1.00 97.69 86 ASN A C 1
ATOM 730 O O . ASN A 1 86 ? 16.178 -7.135 -22.093 1.00 97.69 86 ASN A O 1
ATOM 734 N N . TRP A 1 87 ? 16.492 -4.924 -21.844 1.00 97.44 87 TRP A N 1
ATOM 735 C CA . TRP A 1 87 ? 17.007 -4.702 -23.193 1.00 97.44 87 TRP A CA 1
ATOM 736 C C . TRP A 1 87 ? 18.376 -5.364 -23.407 1.00 97.44 87 TRP A C 1
ATOM 738 O O . TRP A 1 87 ? 18.545 -6.093 -24.385 1.00 97.44 87 TRP A O 1
ATOM 748 N N . LEU A 1 88 ? 19.325 -5.188 -22.480 1.00 96.38 88 LEU A N 1
ATOM 749 C CA . LEU A 1 88 ? 20.633 -5.851 -22.536 1.00 96.38 88 LEU A CA 1
ATOM 750 C C . LEU A 1 88 ? 20.511 -7.378 -22.521 1.00 96.38 88 LEU A C 1
ATOM 752 O O . LEU A 1 88 ? 21.184 -8.055 -23.297 1.00 96.38 88 LEU A O 1
ATOM 756 N N . ASP A 1 89 ? 19.644 -7.924 -21.671 1.00 95.94 89 ASP A N 1
ATOM 757 C CA . ASP A 1 89 ? 19.421 -9.367 -21.579 1.00 95.94 89 ASP A CA 1
ATOM 758 C C . ASP A 1 89 ? 18.826 -9.921 -22.878 1.00 95.94 89 ASP A C 1
ATOM 760 O O . ASP A 1 89 ? 19.214 -10.998 -23.333 1.00 95.94 89 ASP A O 1
ATOM 764 N N . ALA A 1 90 ? 17.923 -9.175 -23.519 1.00 95.50 90 ALA A N 1
ATOM 765 C CA . ALA A 1 90 ? 17.375 -9.544 -24.818 1.00 95.50 90 ALA A CA 1
ATOM 766 C C . ALA A 1 90 ? 18.431 -9.505 -25.934 1.00 95.50 90 ALA A C 1
ATOM 768 O O . ALA A 1 90 ? 18.423 -10.385 -26.794 1.00 95.50 90 ALA A O 1
ATOM 769 N N . LEU A 1 91 ? 19.338 -8.523 -25.925 1.00 94.50 91 LEU A N 1
ATOM 770 C CA . LEU A 1 91 ? 20.441 -8.450 -26.888 1.00 94.50 91 LEU A CA 1
ATOM 771 C C . LEU A 1 91 ? 21.423 -9.607 -26.713 1.00 94.50 91 LEU A C 1
ATOM 773 O O . LEU A 1 91 ? 21.745 -10.276 -27.688 1.00 94.50 91 LEU A O 1
ATOM 777 N N . ARG A 1 92 ? 21.838 -9.892 -25.474 1.00 90.56 92 ARG A N 1
ATOM 778 C CA . ARG A 1 92 ? 22.743 -11.010 -25.163 1.00 90.56 92 ARG A CA 1
ATOM 779 C C . ARG A 1 92 ? 22.181 -12.350 -25.620 1.00 90.56 92 ARG A C 1
ATOM 781 O O . ARG A 1 92 ? 22.910 -13.134 -26.203 1.00 90.56 92 ARG A O 1
ATOM 788 N 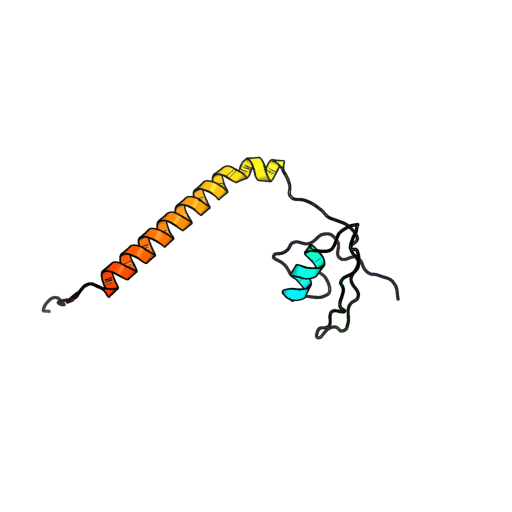N . LYS A 1 93 ? 20.884 -12.594 -25.407 1.00 91.62 93 LYS A N 1
ATOM 789 C CA . LYS A 1 93 ? 20.215 -13.829 -25.857 1.00 91.62 93 LYS A CA 1
ATOM 790 C C . LYS A 1 93 ? 20.174 -13.993 -27.378 1.00 91.62 93 LYS A C 1
ATOM 792 O O . LYS A 1 93 ? 20.004 -15.110 -27.847 1.00 91.62 93 LYS A O 1
ATOM 797 N N . LYS A 1 94 ? 20.248 -12.893 -28.131 1.00 92.12 94 LYS A N 1
ATOM 798 C CA . LYS A 1 94 ? 20.206 -12.892 -29.601 1.00 92.12 94 LYS A CA 1
ATOM 799 C C . LYS A 1 94 ? 21.591 -12.852 -30.243 1.00 92.12 94 LYS A C 1
ATOM 801 O O . LYS A 1 94 ? 21.679 -13.000 -31.455 1.00 92.12 94 LYS A O 1
ATOM 806 N N . ALA A 1 95 ? 22.635 -12.589 -29.464 1.00 88.12 95 ALA A N 1
ATOM 807 C CA . ALA A 1 95 ? 23.995 -12.496 -29.959 1.00 88.12 95 ALA A CA 1
ATOM 808 C C . ALA A 1 95 ? 24.692 -13.855 -29.845 1.00 88.12 95 ALA A C 1
ATOM 810 O O . ALA A 1 95 ? 24.594 -14.525 -28.818 1.00 88.12 95 ALA A O 1
ATOM 811 N N . GLU A 1 96 ? 25.444 -14.228 -30.876 1.00 79.56 96 GLU A N 1
ATOM 812 C CA . GLU A 1 96 ? 26.462 -15.269 -30.763 1.00 79.56 96 GLU A CA 1
ATOM 813 C C . GLU A 1 96 ? 27.682 -14.643 -30.083 1.00 79.56 96 GLU A C 1
ATOM 815 O O . GLU A 1 96 ? 28.348 -13.773 -30.644 1.00 79.56 96 GLU A O 1
ATOM 820 N N . VAL A 1 97 ? 27.913 -15.007 -28.821 1.00 80.44 97 VAL A N 1
ATOM 821 C CA . VAL A 1 97 ? 29.016 -14.478 -28.013 1.00 80.44 97 VAL A CA 1
ATOM 822 C C . VAL A 1 97 ? 29.966 -15.622 -27.691 1.00 80.44 97 VAL A C 1
ATOM 824 O O . VAL A 1 97 ? 29.636 -16.492 -26.888 1.00 80.44 97 VAL A O 1
ATOM 827 N N . GLU A 1 98 ? 31.156 -15.600 -28.285 1.00 78.81 98 GLU A N 1
ATOM 828 C CA . GLU A 1 98 ? 32.255 -16.493 -27.917 1.00 78.81 98 GLU A CA 1
ATOM 829 C C . GLU A 1 98 ? 33.153 -15.815 -26.875 1.00 78.81 98 GLU A C 1
ATOM 831 O O . GLU A 1 98 ? 33.647 -14.706 -27.080 1.00 78.81 98 GLU A O 1
ATOM 836 N N . ILE A 1 99 ? 33.365 -16.478 -25.735 1.00 79.75 99 ILE A N 1
ATOM 837 C CA . ILE A 1 99 ? 34.298 -16.020 -24.700 1.00 79.75 99 ILE A CA 1
ATOM 838 C C . ILE A 1 99 ? 35.591 -16.820 -24.857 1.00 79.75 99 ILE A C 1
ATOM 840 O O . ILE A 1 99 ? 35.668 -17.973 -24.435 1.00 79.75 99 ILE A O 1
ATOM 844 N N . VAL A 1 100 ? 36.613 -16.206 -25.449 1.00 80.44 100 VAL A N 1
ATOM 845 C CA . VAL A 1 100 ? 37.965 -16.778 -25.517 1.00 80.44 100 VAL A CA 1
ATOM 846 C C . VAL A 1 100 ? 38.696 -16.483 -24.206 1.00 80.44 100 VAL A C 1
ATOM 848 O O . VAL A 1 100 ? 38.948 -15.324 -23.875 1.00 80.44 100 VAL A O 1
ATOM 851 N N . ALA A 1 101 ? 39.005 -17.523 -23.429 1.00 73.81 101 ALA A N 1
ATOM 852 C CA . ALA A 1 101 ? 39.848 -17.390 -22.242 1.00 73.81 101 ALA A CA 1
ATOM 853 C C . ALA A 1 101 ? 41.296 -17.053 -22.655 1.00 73.81 101 ALA A C 1
ATOM 855 O O . ALA A 1 101 ? 41.763 -17.568 -23.675 1.00 73.81 101 ALA A O 1
ATOM 856 N N . PRO A 1 102 ? 42.026 -16.215 -21.895 1.00 71.19 102 PRO A N 1
ATOM 857 C CA . PRO A 1 102 ? 43.434 -15.974 -22.178 1.00 71.19 102 PRO A CA 1
ATOM 858 C C . PRO A 1 102 ? 44.231 -17.272 -21.995 1.00 71.19 102 PRO A C 1
ATOM 860 O O . PRO A 1 102 ? 44.050 -17.993 -21.011 1.00 71.19 102 PRO A O 1
ATOM 863 N N . VAL A 1 103 ? 45.103 -17.562 -22.962 1.00 62.38 103 VAL A N 1
ATOM 864 C CA . VAL A 1 103 ? 46.076 -18.658 -22.887 1.00 62.38 103 VAL A CA 1
ATOM 865 C C . VAL A 1 103 ? 47.000 -18.377 -21.698 1.00 62.38 103 VAL A C 1
ATOM 867 O O . VAL A 1 103 ? 47.531 -17.271 -21.591 1.00 62.38 103 VAL A O 1
ATOM 870 N N . SER A 1 104 ? 47.089 -19.347 -20.780 1.00 57.88 104 SER A N 1
ATOM 871 C CA . SER A 1 104 ? 47.929 -19.299 -19.571 1.00 57.88 104 SER A CA 1
ATOM 872 C C . SER A 1 104 ? 49.419 -19.286 -19.887 1.00 57.88 104 SER A C 1
ATOM 874 O O . SER A 1 104 ? 49.801 -19.893 -20.912 1.00 57.88 104 SER A O 1
#

Foldseek 3Di:
DDDDDQPDDDLVAARRPPGDDNVVSVQLVVADPVRFWGPDWDADPVGIDTGGDDDDDDDDPVVCVVCVVVVVVVVVVVVVVVVVVVVVVVVVVVDDDDDDDDDD

pLDDT: mean 91.07, std 7.31, range [57.88, 98.31]

Radius of gyration: 24.09 Å; chains: 1; bounding box: 69×39×55 Å

Secondary structure (DSSP, 8-state):
----------TTSPBTTTB--HHHHHHHHH-BTTB-S-SS-EEETTEEE-----------HHHHHHHHHHHHHHHHHHHHHHHHHHHHHHHHHHS-----PPP-

Sequence (104 aa):
MKPQETGYFTRQGPVPKIGYDQGLIETVFHLRKDKVYPDRVYENQAGAFLIRWEGYKGIDQEKFKKEKEKYRFSLLRLKQRTAFQNWLDALRKKAEVEIVAPVS